Protein AF-A0A915U9U9-F1 (afdb_monomer_lite)

Sequence (63 aa):
MYVQCDKKQIQELVRRERKYRRLLEKCLYALNMIPNSPIPGLEKDSYQLASEIEKFLDRLDRS

Radius of gyration: 16.02 Å; chains: 1; bounding box: 29×19×52 Å

Foldseek 3Di:
DDPPDDVVVVVVVVVVVVVVLVVLVVLLVVLVVDDWDDDPPDPDTSVRVSVVSVVVSVVVVVD

Secondary structure (DSSP, 8-state):
------HHHHHHHHHHHHHHHHHHHHHHHHHHTSPS-BPTTSSSBHHHHHHHHHHHHHHHHT-

pLDDT: mean 84.06, std 11.69, range [37.03, 93.06]

Organism: NCBI:txid2795293

Structure (mmCIF, N/CA/C/O backbone):
data_AF-A0A915U9U9-F1
#
_entry.id   AF-A0A915U9U9-F1
#
loop_
_atom_site.group_PDB
_atom_site.id
_atom_si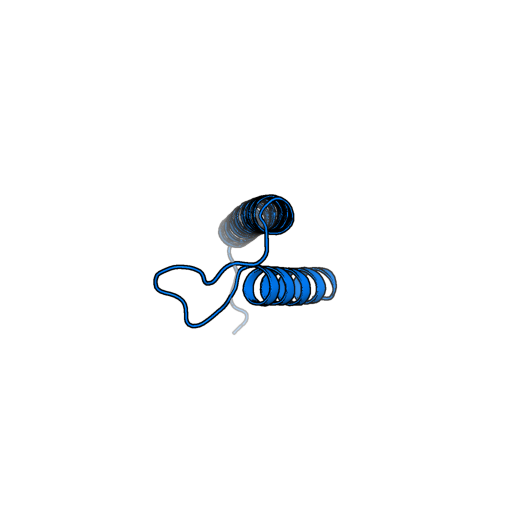te.type_symbol
_atom_site.label_atom_id
_atom_site.label_alt_id
_atom_site.label_comp_id
_atom_site.label_asym_id
_atom_site.label_entity_id
_atom_site.label_seq_id
_atom_site.pdbx_PDB_ins_code
_atom_site.Cartn_x
_atom_site.Cartn_y
_atom_site.Cartn_z
_atom_site.occupancy
_atom_site.B_iso_or_equiv
_atom_site.auth_seq_id
_atom_site.auth_comp_id
_atom_site.auth_asym_id
_atom_site.auth_atom_id
_atom_site.pdbx_PDB_model_num
ATOM 1 N N . MET A 1 1 ? -6.530 -4.984 35.142 1.00 37.03 1 MET A N 1
ATOM 2 C CA . MET A 1 1 ? -6.663 -3.528 34.914 1.00 37.03 1 MET A CA 1
ATOM 3 C C . MET A 1 1 ? -7.165 -3.322 33.493 1.00 37.03 1 MET A C 1
ATOM 5 O O . MET A 1 1 ? -6.449 -3.681 32.571 1.00 37.03 1 MET A O 1
ATOM 9 N N . TYR A 1 2 ? -8.395 -2.835 33.307 1.00 45.78 2 TYR A N 1
ATOM 10 C CA . TYR A 1 2 ? -8.897 -2.459 31.980 1.00 45.78 2 TYR A CA 1
ATOM 11 C C . TYR A 1 2 ? -8.377 -1.058 31.663 1.00 45.78 2 TYR A C 1
ATOM 13 O O . TYR A 1 2 ? -8.692 -0.110 32.380 1.00 45.78 2 TYR A O 1
ATOM 21 N N . VAL A 1 3 ? -7.542 -0.936 30.633 1.00 54.81 3 VAL A N 1
ATOM 22 C CA . VAL A 1 3 ? -7.073 0.362 30.142 1.00 54.81 3 VAL A CA 1
ATOM 23 C C . VAL A 1 3 ? -8.300 1.116 29.633 1.00 54.81 3 VAL A C 1
ATOM 25 O O . VAL A 1 3 ? -8.928 0.702 28.659 1.00 54.81 3 VAL A O 1
ATOM 28 N N . GLN A 1 4 ? -8.685 2.193 30.318 1.00 56.28 4 GLN A N 1
ATOM 29 C CA . GLN A 1 4 ? -9.671 3.139 29.805 1.00 56.28 4 GLN A CA 1
ATOM 30 C C . GLN A 1 4 ? -9.050 3.837 28.592 1.00 56.28 4 GLN A C 1
ATOM 32 O O . GLN A 1 4 ? -8.372 4.851 28.728 1.00 56.28 4 GLN A O 1
ATOM 37 N N . CYS A 1 5 ? -9.229 3.271 27.397 1.00 60.25 5 CYS A N 1
ATOM 38 C CA . CYS A 1 5 ? -8.912 3.984 26.168 1.00 60.25 5 CYS A CA 1
ATOM 39 C C . CYS A 1 5 ? -9.855 5.182 26.040 1.00 60.25 5 CYS A C 1
ATOM 41 O O . CYS A 1 5 ? -11.079 5.037 25.962 1.00 60.25 5 CYS A O 1
ATOM 43 N N . ASP A 1 6 ? -9.270 6.371 26.020 1.00 76.50 6 ASP A N 1
ATOM 44 C CA . ASP A 1 6 ? -9.988 7.627 25.906 1.00 76.50 6 ASP A CA 1
ATOM 45 C C . ASP A 1 6 ? -10.668 7.699 24.526 1.00 76.50 6 ASP A C 1
ATOM 47 O O . ASP A 1 6 ? -10.010 7.626 23.482 1.00 76.50 6 ASP A O 1
ATOM 51 N N . LYS A 1 7 ? -12.005 7.807 24.486 1.00 74.75 7 LYS A N 1
ATOM 52 C CA . LYS A 1 7 ? -12.787 7.749 23.230 1.00 74.75 7 LYS A CA 1
ATOM 53 C C . LYS A 1 7 ? -12.301 8.765 22.190 1.00 74.75 7 LYS A C 1
ATOM 55 O O . LYS A 1 7 ? -12.385 8.502 20.991 1.00 74.75 7 LYS A O 1
ATOM 60 N N . LYS A 1 8 ? -11.772 9.910 22.636 1.00 77.12 8 LYS A N 1
ATOM 61 C CA . LYS A 1 8 ? -11.190 10.941 21.764 1.00 77.12 8 LYS A CA 1
ATOM 62 C C . LYS A 1 8 ? -9.895 10.478 21.093 1.00 77.12 8 LYS A C 1
ATOM 64 O O . LYS A 1 8 ? -9.727 10.711 19.899 1.00 77.12 8 LYS A O 1
ATOM 69 N N . GLN A 1 9 ? -9.026 9.776 21.820 1.00 77.94 9 GLN A N 1
ATOM 70 C CA . GLN A 1 9 ? -7.788 9.219 21.269 1.00 77.94 9 GLN A CA 1
ATOM 71 C C . GLN A 1 9 ? -8.089 8.142 20.224 1.00 77.94 9 GLN A C 1
ATOM 73 O O . GLN A 1 9 ? -7.496 8.159 19.148 1.00 77.94 9 GLN A O 1
ATOM 78 N N . ILE A 1 10 ? -9.072 7.270 20.483 1.00 82.88 10 ILE A N 1
ATOM 79 C CA . ILE A 1 10 ? -9.521 6.269 19.499 1.00 82.88 10 ILE A CA 1
ATOM 80 C C . ILE A 1 10 ? -10.033 6.956 18.225 1.00 82.88 10 ILE A C 1
ATOM 82 O O . ILE A 1 10 ? -9.641 6.589 17.121 1.00 82.88 10 ILE A O 1
ATOM 86 N N . GLN A 1 11 ? -10.877 7.984 18.351 1.00 81.75 11 GLN A N 1
ATOM 87 C CA . GLN A 1 11 ? -11.391 8.712 17.186 1.00 81.75 11 GLN A CA 1
ATOM 88 C C . GLN A 1 11 ? -10.283 9.395 16.378 1.00 81.75 11 GLN A C 1
ATOM 90 O O . GLN A 1 11 ? -10.354 9.434 15.147 1.00 81.75 11 GLN A O 1
ATOM 95 N N . GLU A 1 12 ? -9.264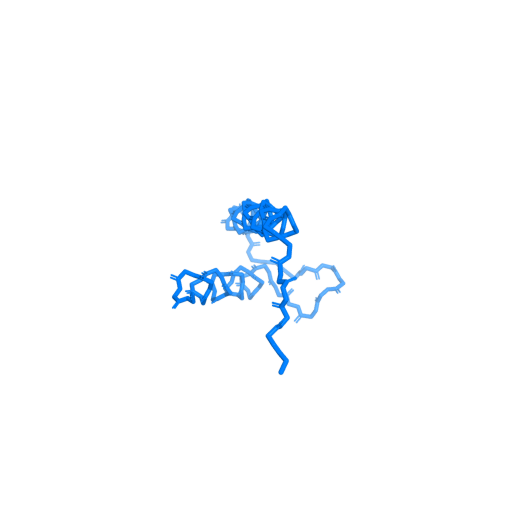 9.940 17.041 1.00 85.25 12 GLU A N 1
ATOM 96 C CA . GLU A 1 12 ? -8.135 10.567 16.361 1.00 85.25 12 GLU A CA 1
ATOM 97 C C . GLU A 1 12 ? -7.250 9.538 15.647 1.00 85.25 12 GLU A C 1
ATOM 99 O O . GLU A 1 12 ? -6.858 9.771 14.501 1.00 85.25 12 GLU A O 1
ATOM 104 N N . LEU A 1 13 ? -7.015 8.376 16.264 1.00 83.31 13 LEU A N 1
ATOM 105 C CA . LEU A 1 13 ? -6.313 7.252 15.639 1.00 83.31 13 LEU A CA 1
ATOM 106 C C . LEU A 1 13 ? -7.047 6.770 14.383 1.00 83.31 13 LEU A C 1
ATOM 108 O O . LEU A 1 13 ? -6.444 6.739 13.312 1.00 83.31 13 LEU A O 1
ATOM 112 N N . VAL A 1 14 ? -8.361 6.543 14.467 1.00 84.62 14 VAL A N 1
ATOM 113 C CA . VAL A 1 14 ? -9.194 6.143 13.316 1.00 84.62 14 VAL A CA 1
ATOM 114 C C . VAL A 1 14 ? -9.169 7.202 12.206 1.00 84.62 14 VAL A C 1
ATOM 116 O O . VAL A 1 14 ? -9.132 6.883 11.015 1.00 84.62 14 VAL A O 1
ATOM 119 N N . ARG A 1 15 ? -9.171 8.496 12.555 1.00 85.19 15 ARG A N 1
ATOM 120 C CA . ARG A 1 15 ? 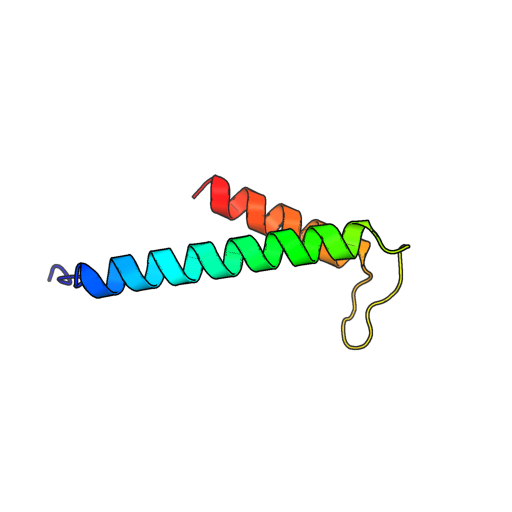-9.057 9.581 11.562 1.00 85.19 15 ARG A CA 1
ATOM 121 C C . ARG A 1 15 ? -7.699 9.582 10.865 1.00 85.19 15 ARG A C 1
ATOM 123 O O . ARG A 1 15 ? -7.654 9.768 9.646 1.00 85.19 15 ARG A O 1
ATOM 130 N N . ARG A 1 16 ? -6.609 9.403 11.615 1.00 86.12 16 ARG A N 1
ATOM 131 C CA . ARG A 1 16 ? -5.252 9.322 11.055 1.00 86.12 16 ARG A CA 1
ATOM 132 C C . ARG A 1 16 ? -5.128 8.116 10.136 1.00 86.12 16 ARG A C 1
ATOM 134 O O . ARG A 1 16 ? -4.677 8.276 9.007 1.00 86.12 16 ARG A O 1
ATOM 141 N N . GLU A 1 17 ? -5.617 6.962 10.566 1.00 85.69 17 GLU A N 1
ATOM 142 C CA . GLU A 1 17 ? -5.625 5.728 9.783 1.00 85.69 17 GLU A CA 1
ATOM 143 C C . GLU A 1 17 ? -6.346 5.905 8.438 1.00 85.69 17 GLU A C 1
ATOM 145 O O . GLU A 1 17 ? -5.761 5.666 7.382 1.00 85.69 17 GLU A O 1
ATOM 150 N N . ARG A 1 18 ? -7.564 6.469 8.441 1.00 86.75 18 ARG A N 1
ATOM 151 C CA . ARG A 1 18 ? -8.299 6.787 7.200 1.00 86.75 18 ARG A CA 1
ATOM 152 C C . ARG A 1 18 ? -7.535 7.740 6.280 1.00 86.75 18 ARG A C 1
ATOM 154 O O . ARG A 1 18 ? -7.625 7.624 5.058 1.00 86.75 18 ARG A O 1
ATOM 161 N N . LYS A 1 19 ? -6.804 8.707 6.844 1.00 89.88 19 LYS A N 1
ATOM 162 C CA . LYS A 1 19 ? -5.993 9.652 6.064 1.00 89.88 19 LYS A CA 1
ATOM 163 C C . LYS A 1 19 ? -4.800 8.950 5.412 1.00 89.88 19 LYS A C 1
ATOM 165 O O . LYS A 1 19 ? -4.553 9.188 4.232 1.00 89.88 19 LYS A O 1
ATOM 170 N N . TYR A 1 20 ? -4.098 8.089 6.149 1.00 89.12 20 TYR A N 1
ATOM 171 C CA . TYR A 1 20 ? -2.984 7.302 5.614 1.00 89.12 20 TYR A CA 1
ATOM 172 C C . TYR A 1 20 ? -3.446 6.324 4.536 1.00 89.12 20 TYR A C 1
ATOM 174 O O . TYR A 1 20 ? -2.824 6.264 3.479 1.00 89.12 20 TYR A O 1
ATOM 182 N N . ARG A 1 21 ? -4.588 5.656 4.737 1.00 88.00 21 ARG A N 1
ATOM 183 C CA . ARG A 1 21 ? -5.201 4.789 3.724 1.00 88.00 21 ARG A CA 1
ATOM 184 C C . ARG A 1 21 ? -5.454 5.526 2.408 1.00 88.00 21 ARG A C 1
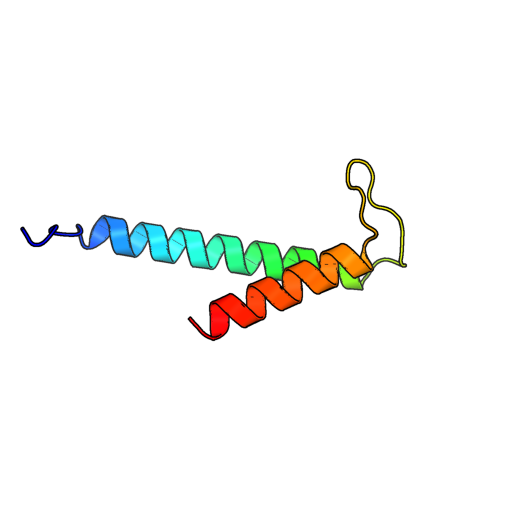ATOM 186 O O . ARG A 1 21 ? -4.979 5.098 1.364 1.00 88.00 21 ARG A O 1
ATOM 193 N N . ARG A 1 22 ? -6.119 6.686 2.458 1.00 90.38 22 ARG A N 1
ATOM 194 C CA . ARG A 1 22 ? -6.372 7.504 1.255 1.00 90.38 22 ARG A CA 1
ATOM 195 C C . ARG A 1 22 ? -5.090 7.956 0.560 1.00 90.38 22 ARG A C 1
ATOM 197 O O . ARG A 1 22 ? -5.083 8.145 -0.652 1.00 90.38 22 ARG A O 1
ATOM 204 N N . LEU A 1 23 ? -4.026 8.212 1.319 1.00 92.00 23 LEU A N 1
ATOM 205 C CA . LEU A 1 23 ? -2.736 8.577 0.744 1.00 92.00 23 LEU A CA 1
ATOM 206 C C . LEU A 1 23 ? -2.102 7.381 0.021 1.00 92.00 23 LEU A C 1
ATOM 208 O O . LEU A 1 23 ? -1.644 7.548 -1.104 1.00 92.00 23 LEU A O 1
ATOM 212 N N . LEU A 1 24 ? -2.145 6.188 0.622 1.00 91.31 24 LEU A N 1
ATOM 213 C CA . LEU A 1 24 ? -1.664 4.948 0.004 1.00 91.31 24 LEU A CA 1
ATOM 214 C C . LEU A 1 24 ? -2.415 4.619 -1.290 1.00 91.31 24 LEU A C 1
ATOM 216 O O . LEU A 1 24 ? -1.776 4.307 -2.288 1.00 91.31 24 LEU A O 1
ATOM 220 N N . GLU A 1 25 ? -3.740 4.768 -1.312 1.00 91.12 25 GLU A N 1
ATOM 221 C CA . GLU A 1 25 ? -4.554 4.579 -2.524 1.00 91.12 25 GLU A CA 1
ATOM 222 C C . GLU A 1 25 ? -4.132 5.536 -3.653 1.00 91.12 25 GLU A C 1
ATOM 224 O O . GLU A 1 25 ? -4.005 5.132 -4.809 1.00 91.12 25 GLU A O 1
ATOM 229 N N . LYS A 1 26 ? -3.842 6.804 -3.327 1.00 93.06 26 LYS A N 1
ATOM 230 C CA . LYS A 1 26 ? -3.320 7.776 -4.303 1.00 93.06 26 LYS A CA 1
ATOM 231 C C . LYS A 1 26 ? -1.925 7.408 -4.802 1.00 93.06 26 LYS A C 1
ATOM 233 O O . LYS A 1 26 ? -1.650 7.573 -5.988 1.00 93.06 26 LYS A O 1
ATOM 238 N N . CYS A 1 27 ? -1.050 6.931 -3.917 1.00 90.69 27 CYS A N 1
ATOM 239 C CA . CYS A 1 27 ? 0.281 6.461 -4.293 1.00 90.69 27 CYS A CA 1
ATOM 240 C C . CYS A 1 27 ? 0.198 5.245 -5.219 1.00 90.69 27 CYS A C 1
ATOM 242 O O . CYS A 1 27 ? 0.872 5.231 -6.242 1.00 90.69 27 CYS A O 1
ATOM 244 N N . LEU A 1 28 ? -0.665 4.276 -4.909 1.00 92.62 28 LEU A N 1
ATOM 245 C CA . LEU A 1 28 ? -0.908 3.114 -5.759 1.00 92.62 28 LEU A CA 1
ATOM 246 C C . LEU A 1 28 ? -1.405 3.530 -7.147 1.00 92.62 28 LEU A C 1
ATOM 248 O O . LEU A 1 28 ? -0.867 3.081 -8.155 1.00 92.62 28 LEU A O 1
ATOM 252 N N . TYR A 1 29 ? -2.380 4.441 -7.204 1.00 91.88 29 TYR A N 1
ATOM 253 C CA . TYR A 1 29 ? -2.862 4.987 -8.471 1.00 91.88 29 TYR A CA 1
ATOM 254 C C . TYR A 1 29 ? -1.728 5.629 -9.282 1.00 91.88 29 TYR A C 1
ATOM 256 O O . TYR A 1 29 ? -1.588 5.351 -10.468 1.00 91.88 29 TYR A O 1
ATOM 264 N N . ALA A 1 30 ? -0.894 6.458 -8.648 1.00 91.06 30 ALA A N 1
ATOM 265 C CA . ALA A 1 30 ? 0.231 7.103 -9.321 1.00 91.06 30 ALA A CA 1
ATOM 266 C C . ALA A 1 30 ? 1.276 6.090 -9.823 1.00 91.06 30 ALA A C 1
ATOM 268 O O . ALA A 1 30 ? 1.766 6.234 -10.940 1.00 91.06 30 ALA A O 1
ATOM 269 N N . LEU A 1 31 ? 1.581 5.054 -9.035 1.00 89.94 31 LEU A N 1
ATOM 270 C CA . LEU A 1 31 ? 2.508 3.986 -9.421 1.00 89.94 31 LEU A CA 1
ATOM 271 C C . LEU A 1 31 ? 1.986 3.163 -10.605 1.00 89.94 31 LEU A C 1
ATOM 273 O O . LEU A 1 31 ? 2.760 2.810 -11.486 1.00 89.94 31 LEU A O 1
ATOM 277 N N . ASN A 1 32 ? 0.678 2.918 -10.674 1.00 88.44 32 ASN A N 1
ATOM 278 C CA . ASN A 1 32 ? 0.061 2.195 -11.788 1.00 88.44 32 ASN A CA 1
ATOM 279 C C . ASN A 1 32 ? -0.017 3.018 -13.088 1.00 88.44 32 ASN A C 1
ATOM 281 O O . ASN A 1 32 ? -0.260 2.456 -14.154 1.00 88.44 32 ASN A O 1
ATOM 285 N N . MET A 1 33 ? 0.184 4.338 -13.019 1.00 91.44 33 MET A N 1
ATOM 286 C CA . MET A 1 33 ? 0.183 5.233 -14.186 1.00 91.44 33 MET A CA 1
ATOM 287 C C . MET A 1 33 ? 1.570 5.396 -14.818 1.00 91.44 33 MET A C 1
ATOM 289 O O . MET A 1 33 ? 1.676 5.953 -15.911 1.00 91.44 33 MET A O 1
ATOM 293 N N . ILE A 1 34 ? 2.631 4.939 -14.146 1.00 88.12 34 ILE A N 1
ATOM 294 C CA . ILE A 1 34 ? 4.003 5.015 -14.653 1.00 88.12 34 ILE A CA 1
ATOM 295 C C . ILE A 1 34 ? 4.463 3.656 -15.204 1.00 88.12 34 ILE A C 1
ATOM 297 O O . ILE A 1 34 ? 4.035 2.606 -14.719 1.00 88.12 34 ILE A O 1
ATOM 301 N N . PRO A 1 35 ? 5.334 3.642 -16.228 1.00 88.81 35 PRO A N 1
ATOM 302 C CA . PRO A 1 35 ? 5.951 2.409 -16.700 1.00 88.81 35 PRO A CA 1
ATOM 303 C C . PRO A 1 35 ? 6.844 1.799 -15.617 1.00 88.81 35 PRO A C 1
ATOM 305 O O . PRO A 1 35 ? 7.405 2.521 -14.785 1.00 88.81 35 PRO A O 1
ATOM 308 N N . ASN A 1 36 ? 7.010 0.472 -15.666 1.00 90.19 36 ASN A N 1
ATOM 309 C CA . ASN A 1 36 ? 7.815 -0.208 -14.664 1.00 90.19 36 ASN A CA 1
ATOM 310 C C . ASN A 1 36 ? 9.253 0.317 -14.678 1.00 90.19 36 ASN A C 1
ATOM 312 O O . ASN A 1 36 ? 9.950 0.218 -15.690 1.00 90.19 36 ASN A O 1
ATOM 316 N N . SER A 1 37 ? 9.683 0.889 -13.562 1.00 89.50 37 SER A N 1
ATOM 317 C CA . SER A 1 37 ? 11.001 1.490 -13.431 1.00 89.50 37 SER A CA 1
ATOM 318 C C . SER A 1 37 ? 11.529 1.336 -12.004 1.00 89.50 37 SER A C 1
ATOM 320 O O . SER A 1 37 ? 10.742 1.323 -11.052 1.00 89.50 37 SER A O 1
ATOM 322 N N . PRO A 1 38 ? 12.854 1.186 -11.833 1.00 89.56 38 PRO A N 1
ATOM 323 C CA . PRO A 1 38 ? 13.470 1.149 -10.514 1.00 89.56 38 PRO A CA 1
ATOM 324 C C . PRO A 1 38 ? 13.245 2.484 -9.799 1.00 89.56 38 PRO A C 1
ATOM 326 O O . PRO A 1 38 ? 13.467 3.548 -10.382 1.00 89.56 38 PRO A O 1
ATOM 329 N N . ILE A 1 39 ? 12.818 2.437 -8.537 1.00 85.56 39 ILE A N 1
ATOM 330 C CA . ILE A 1 39 ? 12.581 3.653 -7.759 1.00 85.56 39 ILE A CA 1
ATOM 331 C C . ILE A 1 39 ? 13.891 4.082 -7.085 1.00 85.56 39 ILE A C 1
ATOM 333 O O . ILE A 1 39 ? 14.464 3.307 -6.317 1.00 85.56 39 ILE A O 1
ATOM 337 N N . PRO A 1 40 ? 14.375 5.317 -7.310 1.00 86.19 40 PRO A N 1
ATOM 338 C CA . PRO A 1 40 ? 15.594 5.799 -6.672 1.00 86.19 40 PRO A CA 1
ATOM 339 C C . PRO A 1 40 ? 15.506 5.724 -5.143 1.00 86.19 40 PRO A C 1
ATOM 341 O O . PRO A 1 40 ? 14.561 6.231 -4.541 1.00 86.19 40 PRO A O 1
ATOM 344 N N . GLY A 1 41 ? 16.508 5.111 -4.512 1.00 87.81 41 GLY A N 1
ATOM 345 C CA . GLY A 1 41 ? 16.567 4.959 -3.054 1.00 87.81 41 GLY A CA 1
ATOM 346 C C . GLY A 1 41 ? 15.754 3.788 -2.493 1.00 87.81 41 GLY A C 1
ATOM 347 O O . GLY A 1 41 ? 15.740 3.604 -1.278 1.00 87.81 41 GLY A O 1
ATOM 348 N N . LEU A 1 42 ? 15.114 2.983 -3.346 1.00 85.06 42 LEU A N 1
ATOM 349 C CA . LEU A 1 42 ? 14.491 1.719 -2.966 1.00 85.06 42 LEU A CA 1
ATOM 350 C C . LEU A 1 42 ? 15.104 0.576 -3.779 1.00 85.06 42 LEU A C 1
ATOM 352 O O . LEU A 1 42 ? 15.308 0.693 -4.983 1.00 85.06 42 LEU A O 1
ATOM 356 N N . GLU A 1 43 ? 15.322 -0.574 -3.144 1.00 88.06 43 GLU A N 1
ATOM 357 C CA . GLU A 1 43 ? 15.681 -1.824 -3.836 1.00 88.06 43 GLU A CA 1
ATOM 358 C C . GLU A 1 43 ? 14.449 -2.480 -4.491 1.00 88.06 43 GLU A C 1
ATOM 360 O O . GLU A 1 43 ? 14.257 -3.692 -4.415 1.00 88.06 43 GLU A O 1
ATOM 365 N N . LYS A 1 44 ? 13.547 -1.668 -5.059 1.00 86.94 44 LYS A N 1
ATOM 366 C CA . LYS A 1 44 ? 12.273 -2.107 -5.640 1.00 86.94 44 LYS A CA 1
ATOM 367 C C . LYS A 1 44 ? 11.942 -1.303 -6.886 1.00 86.94 44 LYS A C 1
ATOM 369 O O . LYS A 1 44 ? 12.220 -0.103 -6.959 1.00 86.94 44 LYS A O 1
ATOM 374 N N . ASP A 1 45 ? 11.308 -1.961 -7.845 1.00 90.81 45 ASP A N 1
ATOM 375 C CA . ASP A 1 45 ? 10.667 -1.276 -8.961 1.00 90.81 45 ASP A CA 1
ATOM 376 C C . ASP A 1 45 ? 9.250 -0.799 -8.600 1.00 90.81 45 ASP A C 1
ATOM 378 O O . ASP A 1 45 ? 8.681 -1.130 -7.552 1.00 90.81 45 ASP A O 1
ATOM 382 N N . SER A 1 46 ? 8.683 0.043 -9.459 1.00 89.69 46 SER A N 1
ATOM 383 C CA . SER A 1 46 ? 7.345 0.601 -9.271 1.00 89.69 46 SER A CA 1
ATOM 384 C C . SER A 1 46 ? 6.246 -0.457 -9.170 1.00 89.69 46 SER A C 1
ATOM 386 O O . SER A 1 46 ? 5.286 -0.243 -8.431 1.00 89.69 46 SER A O 1
ATOM 388 N N . TYR A 1 47 ? 6.380 -1.600 -9.850 1.00 91.31 47 TYR A N 1
ATOM 389 C CA . TYR A 1 47 ? 5.381 -2.672 -9.807 1.00 91.31 47 TYR A CA 1
ATOM 390 C C . TYR A 1 47 ? 5.470 -3.479 -8.513 1.00 91.31 47 TYR A C 1
ATOM 392 O O . TYR A 1 47 ? 4.448 -3.806 -7.911 1.00 91.31 47 TYR A O 1
ATOM 400 N N . GLN A 1 48 ? 6.682 -3.757 -8.040 1.00 91.88 48 GLN A N 1
ATOM 401 C CA . GLN A 1 48 ? 6.929 -4.377 -6.745 1.00 91.88 48 GLN A CA 1
ATOM 402 C C . GLN A 1 48 ? 6.381 -3.499 -5.621 1.00 91.88 48 GLN A C 1
ATOM 404 O O . GLN A 1 48 ? 5.674 -4.001 -4.746 1.00 91.88 48 GLN A O 1
ATOM 409 N N . LEU A 1 49 ? 6.634 -2.186 -5.675 1.00 90.62 49 LEU A N 1
ATOM 410 C CA . LEU A 1 49 ? 6.096 -1.253 -4.689 1.00 90.62 49 LEU A CA 1
ATOM 411 C C . LEU A 1 49 ? 4.561 -1.176 -4.749 1.00 90.62 49 LEU A C 1
ATOM 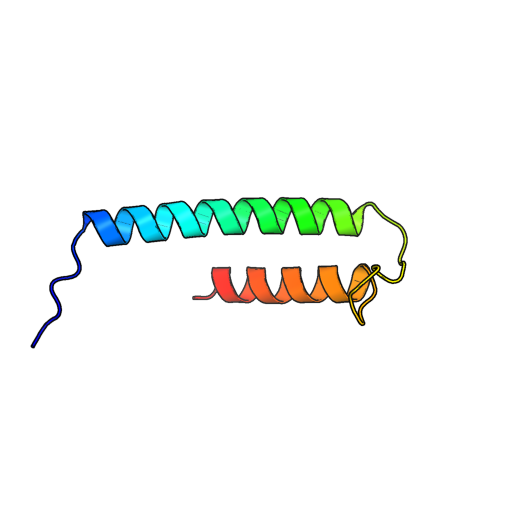413 O O . LEU A 1 49 ? 3.913 -1.223 -3.704 1.00 90.62 49 LEU A O 1
ATOM 417 N N . ALA A 1 50 ? 3.970 -1.112 -5.946 1.00 92.06 50 ALA A N 1
ATOM 418 C CA . ALA A 1 50 ? 2.516 -1.140 -6.123 1.00 92.06 50 ALA A CA 1
ATOM 419 C C . ALA A 1 50 ? 1.896 -2.424 -5.544 1.00 92.06 50 ALA A C 1
ATOM 421 O O . ALA A 1 50 ? 0.953 -2.355 -4.756 1.00 92.06 50 ALA A O 1
ATOM 422 N N . SER A 1 51 ? 2.480 -3.589 -5.843 1.00 92.44 51 SER A N 1
ATOM 423 C CA . SER A 1 51 ? 2.008 -4.887 -5.344 1.00 92.44 51 SER A CA 1
ATOM 424 C C . SER A 1 51 ? 2.074 -4.994 -3.817 1.00 92.44 51 SER A C 1
ATOM 426 O O . SER A 1 51 ? 1.192 -5.581 -3.188 1.00 92.44 51 SER A O 1
ATOM 428 N N . GLU A 1 52 ? 3.105 -4.431 -3.186 1.00 92.00 52 GLU A N 1
ATOM 429 C CA . GLU A 1 52 ? 3.194 -4.391 -1.725 1.00 92.00 52 GLU A CA 1
ATOM 430 C C . GLU A 1 52 ? 2.133 -3.491 -1.096 1.00 92.00 52 GLU A C 1
ATOM 432 O O . GLU A 1 52 ? 1.529 -3.878 -0.092 1.00 92.00 52 GLU A O 1
ATOM 437 N N . ILE A 1 53 ? 1.871 -2.328 -1.699 1.00 91.31 53 ILE A N 1
ATOM 438 C CA . ILE A 1 53 ? 0.813 -1.418 -1.251 1.00 91.31 53 ILE A CA 1
ATOM 439 C C . ILE A 1 53 ? -0.559 -2.091 -1.388 1.00 91.31 53 ILE A C 1
ATOM 441 O O . ILE A 1 53 ? -1.343 -2.040 -0.444 1.00 91.31 53 ILE A O 1
ATOM 445 N N . GLU A 1 54 ? -0.836 -2.779 -2.499 1.00 91.00 54 GLU A N 1
ATOM 446 C CA . GLU A 1 54 ? -2.080 -3.543 -2.686 1.00 91.00 54 GLU A CA 1
ATOM 447 C C . GLU A 1 54 ? -2.261 -4.625 -1.622 1.00 91.00 54 GLU A C 1
ATOM 449 O O . GLU A 1 54 ? -3.304 -4.689 -0.973 1.00 91.00 54 GLU A O 1
ATOM 454 N N . LYS A 1 55 ? -1.228 -5.442 -1.379 1.00 91.44 55 LYS A N 1
ATOM 455 C CA . LYS A 1 55 ? -1.264 -6.479 -0.335 1.00 91.44 55 LYS A CA 1
ATOM 456 C C . LYS A 1 55 ? -1.480 -5.885 1.053 1.00 91.44 55 LYS A C 1
ATOM 458 O O . LYS A 1 55 ? -2.133 -6.505 1.890 1.00 91.44 55 LYS A O 1
ATOM 463 N N . PHE A 1 56 ? -0.904 -4.716 1.323 1.00 89.75 56 PHE A N 1
ATOM 464 C CA . PHE A 1 56 ? -1.084 -4.029 2.595 1.00 89.75 56 PHE A CA 1
ATOM 465 C C . PHE A 1 56 ? -2.514 -3.498 2.754 1.00 89.75 56 PHE A C 1
ATOM 467 O O . PHE A 1 56 ? -3.117 -3.696 3.808 1.00 89.75 56 PHE A O 1
ATOM 474 N N . LEU A 1 57 ? -3.079 -2.889 1.708 1.00 88.12 57 LEU A N 1
ATOM 475 C CA . LEU A 1 57 ? -4.463 -2.410 1.706 1.00 88.12 57 LEU A CA 1
ATOM 476 C C . LEU A 1 57 ? -5.472 -3.562 1.863 1.00 88.12 57 LEU A C 1
ATOM 478 O O . LEU A 1 57 ? -6.368 -3.450 2.694 1.00 88.12 57 LEU A O 1
ATOM 482 N N . ASP A 1 58 ? -5.281 -4.696 1.176 1.00 89.00 58 ASP A N 1
ATOM 483 C CA . ASP A 1 58 ? -6.148 -5.883 1.322 1.00 89.00 58 ASP A CA 1
ATOM 484 C C . ASP A 1 58 ? -6.101 -6.462 2.751 1.00 89.00 58 ASP A C 1
ATOM 486 O O . ASP A 1 58 ? -7.117 -6.887 3.296 1.00 89.00 58 ASP A O 1
ATOM 490 N N . ARG A 1 59 ? -4.940 -6.427 3.423 1.00 87.75 59 ARG A N 1
ATOM 491 C CA . ARG A 1 59 ? -4.836 -6.843 4.836 1.00 87.75 59 ARG A CA 1
ATOM 492 C C . ARG A 1 59 ? -5.575 -5.903 5.788 1.00 87.75 59 ARG A C 1
ATOM 494 O O . ARG A 1 59 ? -6.156 -6.384 6.761 1.00 87.75 59 ARG A O 1
ATOM 501 N N . LEU A 1 60 ? -5.543 -4.595 5.522 1.00 80.81 60 LEU A N 1
ATOM 502 C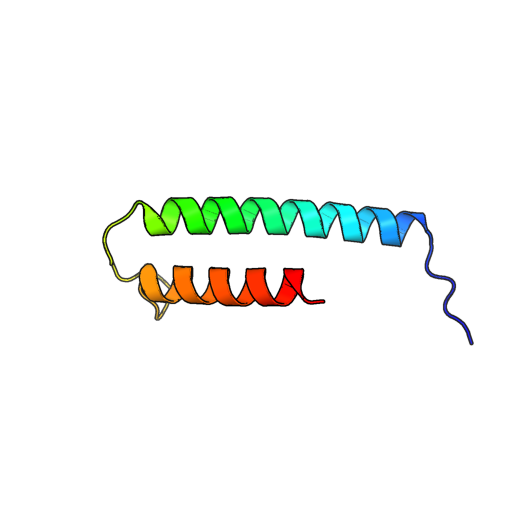 CA . LEU A 1 60 ? -6.275 -3.601 6.311 1.00 80.81 60 LEU A CA 1
ATOM 503 C C . LEU A 1 60 ? -7.791 -3.742 6.157 1.00 80.81 60 LEU A C 1
ATOM 505 O O . LEU A 1 60 ? -8.505 -3.513 7.120 1.00 80.81 60 LEU A O 1
ATOM 509 N N . ASP A 1 61 ? -8.286 -4.134 4.981 1.00 77.50 61 ASP A N 1
ATOM 510 C CA . ASP A 1 61 ? -9.724 -4.350 4.766 1.00 77.50 61 ASP A CA 1
ATOM 511 C C . ASP A 1 61 ? -10.267 -5.623 5.433 1.00 77.50 61 ASP A C 1
ATOM 513 O O . ASP A 1 61 ? -11.472 -5.737 5.660 1.00 77.50 61 ASP A O 1
ATOM 517 N N . ARG A 1 62 ? -9.393 -6.584 5.751 1.00 72.75 62 ARG A N 1
ATOM 518 C CA . ARG A 1 62 ? -9.759 -7.848 6.414 1.00 72.75 62 ARG A CA 1
ATOM 519 C C . ARG A 1 62 ? -9.594 -7.832 7.936 1.00 72.75 62 ARG A C 1
ATOM 521 O O . ARG A 1 62 ? -9.960 -8.824 8.567 1.00 72.75 62 ARG A O 1
ATOM 528 N N . SER A 1 63 ? -9.003 -6.776 8.497 1.00 56.59 63 SER A N 1
ATOM 529 C CA . SER A 1 63 ? -8.755 -6.609 9.941 1.00 56.59 63 SER A CA 1
ATOM 530 C C . SER A 1 63 ? -9.817 -5.729 10.588 1.00 56.59 63 SER A C 1
ATOM 532 O O . SER A 1 63 ? -10.163 -6.014 11.755 1.00 56.59 63 SER A O 1
#